Protein AF-A0A0G0M9I0-F1 (afdb_monomer_lite)

Structure (mmCIF, N/CA/C/O backbone):
data_AF-A0A0G0M9I0-F1
#
_entry.id   AF-A0A0G0M9I0-F1
#
loop_
_atom_site.group_PDB
_atom_site.id
_atom_site.type_symbol
_atom_site.label_atom_id
_atom_site.label_alt_id
_atom_site.label_comp_id
_atom_site.label_asym_id
_atom_site.label_entity_id
_atom_site.label_seq_id
_atom_site.pdbx_PDB_ins_code
_atom_site.Cartn_x
_atom_site.Cartn_y
_atom_site.Cartn_z
_atom_site.occupancy
_atom_site.B_iso_or_equiv
_atom_site.auth_seq_id
_atom_site.auth_comp_id
_atom_site.auth_asym_id
_atom_site.auth_atom_id
_atom_site.pdbx_PDB_model_num
ATOM 1 N N . MET A 1 1 ? 7.844 -4.845 26.913 1.00 67.44 1 MET A N 1
ATOM 2 C CA . MET A 1 1 ? 6.882 -3.838 27.424 1.00 67.44 1 MET A CA 1
ATOM 3 C C . MET A 1 1 ? 5.931 -3.453 26.304 1.00 67.44 1 MET A C 1
ATOM 5 O O . MET A 1 1 ? 6.398 -3.249 25.193 1.00 67.44 1 MET A O 1
ATOM 9 N N . ARG A 1 2 ? 4.620 -3.390 26.562 1.00 82.06 2 ARG A N 1
ATOM 10 C CA . ARG A 1 2 ? 3.637 -2.921 25.573 1.00 82.06 2 ARG A CA 1
ATOM 11 C C . ARG A 1 2 ? 3.590 -1.393 25.613 1.00 82.06 2 ARG A C 1
ATOM 13 O O . ARG A 1 2 ? 3.433 -0.836 26.692 1.00 82.06 2 ARG A O 1
ATOM 20 N N . GLN A 1 3 ? 3.716 -0.741 24.461 1.00 88.56 3 GLN A N 1
ATOM 21 C CA . GLN A 1 3 ? 3.516 0.703 24.328 1.00 88.56 3 GLN A CA 1
ATOM 22 C C . GLN A 1 3 ? 2.124 0.976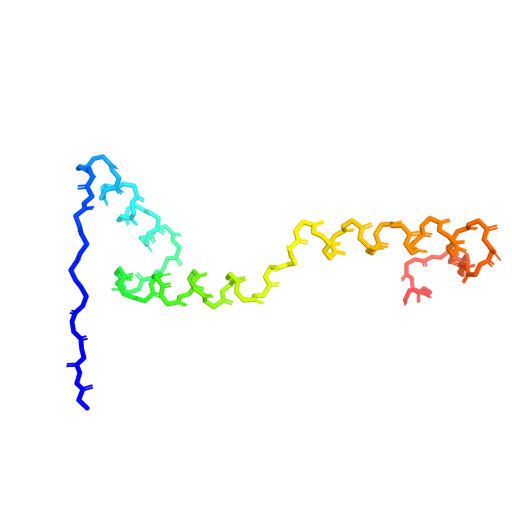 23.750 1.00 88.56 3 GLN A C 1
ATOM 24 O O . GLN A 1 3 ? 1.614 0.189 22.948 1.00 88.56 3 GLN A O 1
ATOM 29 N N . VAL A 1 4 ? 1.491 2.057 24.200 1.00 90.44 4 VAL A N 1
ATOM 30 C CA . VAL A 1 4 ? 0.167 2.485 23.736 1.00 90.44 4 VAL A CA 1
ATOM 31 C C . VAL A 1 4 ? 0.333 3.802 22.993 1.00 90.44 4 VAL A C 1
ATOM 33 O O . VAL A 1 4 ? 0.858 4.760 23.552 1.00 90.44 4 VAL A O 1
ATOM 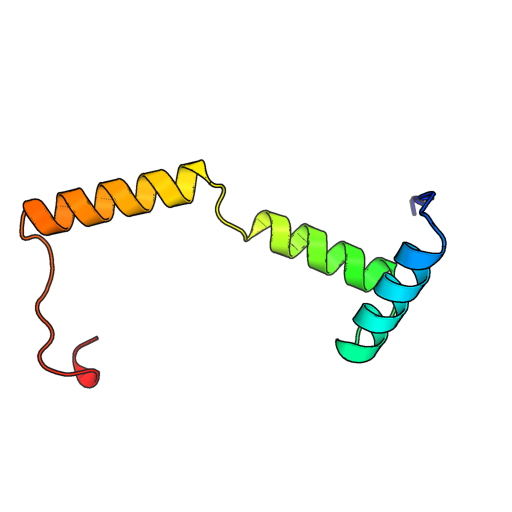36 N N . LEU A 1 5 ? -0.123 3.835 21.742 1.00 89.25 5 LEU A N 1
ATOM 37 C CA . LEU A 1 5 ? -0.162 5.035 20.914 1.00 89.25 5 LEU A CA 1
ATOM 38 C C . LEU A 1 5 ? -1.595 5.577 20.903 1.00 89.25 5 LEU A C 1
ATOM 40 O O . LEU A 1 5 ? -2.529 4.837 20.594 1.00 89.25 5 LEU A O 1
ATOM 44 N N . SER A 1 6 ? -1.762 6.855 21.239 1.00 92.56 6 SER A N 1
ATOM 45 C CA . SER A 1 6 ? -3.041 7.565 21.155 1.00 92.56 6 SER A CA 1
ATOM 46 C C . SER A 1 6 ? -2.961 8.608 20.046 1.00 92.56 6 SER A C 1
ATOM 48 O O . SER A 1 6 ? -1.997 9.370 19.996 1.00 92.56 6 SER A O 1
ATOM 50 N N . ILE A 1 7 ? -3.948 8.628 19.149 1.00 89.31 7 ILE A N 1
ATOM 51 C CA . ILE A 1 7 ? -3.972 9.509 17.976 1.00 89.31 7 ILE A CA 1
ATOM 52 C C . ILE A 1 7 ? -5.303 10.259 17.956 1.00 89.31 7 ILE A C 1
ATOM 54 O O . ILE A 1 7 ? -6.371 9.644 17.950 1.00 89.31 7 ILE A O 1
ATOM 58 N N . SER A 1 8 ? -5.234 11.587 17.904 1.00 94.06 8 SER A N 1
ATOM 59 C CA . SER A 1 8 ? -6.401 12.450 17.720 1.00 94.06 8 SER A CA 1
ATOM 60 C C . SER A 1 8 ? -6.728 12.582 16.236 1.00 94.06 8 SER A C 1
ATOM 62 O O . SER A 1 8 ? -5.860 12.927 15.438 1.00 94.06 8 SER A O 1
ATOM 64 N N . MET A 1 9 ? -7.984 12.334 15.860 1.00 92.75 9 MET A N 1
ATOM 65 C CA . MET A 1 9 ? -8.448 12.423 14.472 1.00 92.75 9 MET A CA 1
ATOM 66 C C . MET A 1 9 ? -9.839 13.063 14.391 1.00 92.75 9 MET A C 1
ATOM 68 O O . MET A 1 9 ? -10.644 12.881 15.309 1.00 92.75 9 MET A O 1
ATOM 72 N N . PRO A 1 10 ? -10.171 13.761 13.287 1.00 96.81 10 PRO A N 1
ATOM 73 C CA . PRO A 1 10 ? -11.530 14.233 13.039 1.00 96.81 10 PRO A CA 1
ATOM 74 C C . PRO A 1 10 ? -12.536 13.075 13.035 1.00 96.81 10 PRO A C 1
ATOM 76 O O . PRO A 1 10 ? -12.255 12.005 12.493 1.00 96.81 10 PRO A O 1
ATOM 79 N N . GLY A 1 11 ? -13.745 13.300 13.559 1.00 95.75 11 GLY A N 1
ATOM 80 C CA . GLY A 1 11 ? -14.776 12.256 13.656 1.00 95.75 11 GLY A CA 1
ATOM 81 C C . GLY A 1 11 ? -15.112 11.589 12.315 1.00 95.75 11 GLY A C 1
ATOM 82 O O . GLY A 1 11 ? -15.251 10.372 12.245 1.00 95.75 11 GLY A O 1
ATOM 83 N N . GLN A 1 12 ? -15.140 12.362 11.225 1.00 96.31 12 GLN A N 1
ATOM 84 C CA . GLN A 1 12 ? -15.365 11.832 9.874 1.00 96.31 12 GLN A CA 1
ATOM 85 C C . GLN A 1 12 ? -14.267 10.856 9.428 1.00 96.31 12 GLN A C 1
ATOM 87 O O . GLN A 1 12 ? -14.551 9.866 8.754 1.00 96.31 12 GLN A O 1
ATOM 92 N N . LEU A 1 13 ? -13.013 11.117 9.809 1.00 94.38 13 LEU A N 1
ATOM 93 C CA . LEU A 1 13 ? -11.893 10.241 9.485 1.00 94.38 13 LEU A CA 1
ATOM 94 C C . LEU A 1 13 ? -11.979 8.934 10.278 1.00 94.38 13 LEU A C 1
ATOM 96 O O . LEU A 1 13 ? -11.748 7.870 9.713 1.00 94.38 13 LEU A O 1
ATOM 100 N N . ILE A 1 14 ? -12.396 8.996 11.547 1.00 94.19 14 ILE A N 1
ATOM 101 C CA . ILE A 1 14 ? -12.628 7.803 12.376 1.00 94.19 14 ILE A CA 1
ATOM 102 C C . ILE A 1 14 ? -13.675 6.892 11.725 1.00 94.19 14 ILE A C 1
ATOM 104 O O . ILE A 1 14 ? -13.454 5.684 11.633 1.00 94.19 14 ILE A O 1
ATOM 108 N N . SER A 1 15 ? -14.782 7.457 11.235 1.00 94.81 15 SER A N 1
ATOM 109 C CA . SER A 1 15 ? -15.817 6.683 10.540 1.00 94.81 15 SER A CA 1
ATOM 110 C C . SER A 1 15 ? -15.277 6.007 9.278 1.00 94.81 15 SER A C 1
ATOM 112 O O . SER A 1 15 ? -15.462 4.806 9.109 1.00 94.81 15 SER A O 1
ATOM 114 N N . LYS A 1 16 ? -14.524 6.739 8.445 1.00 94.50 16 LYS A N 1
ATOM 115 C CA . LYS A 1 16 ? -13.892 6.180 7.237 1.00 94.50 16 LYS A CA 1
ATOM 116 C C . LYS A 1 16 ? -12.898 5.062 7.550 1.00 94.50 16 LYS A C 1
ATOM 118 O O . LYS A 1 16 ? -12.822 4.080 6.817 1.00 94.50 16 LYS A O 1
ATOM 123 N N . VAL A 1 17 ? -12.116 5.206 8.621 1.00 93.56 17 VAL A N 1
ATOM 124 C CA . VAL A 1 17 ? -11.162 4.174 9.049 1.00 93.56 17 VAL A CA 1
ATOM 125 C C . VAL A 1 17 ? -11.903 2.903 9.461 1.00 93.56 17 VAL A C 1
ATOM 127 O O . VAL A 1 17 ? -11.523 1.824 9.018 1.00 93.56 17 VAL A O 1
ATOM 130 N N . LYS A 1 18 ? -12.981 3.019 10.246 1.00 92.00 18 LYS A N 1
ATOM 131 C CA . LYS A 1 18 ? -13.800 1.865 10.653 1.00 92.00 18 LYS A CA 1
ATOM 132 C C . LYS A 1 18 ? -14.421 1.144 9.458 1.00 92.00 18 LYS A C 1
ATOM 134 O O . LYS A 1 18 ? -14.272 -0.066 9.351 1.00 92.00 18 LYS A O 1
ATOM 139 N N . GLU A 1 19 ? -15.011 1.890 8.528 1.00 94.75 19 GLU A N 1
ATOM 140 C CA . GLU A 1 19 ? -15.589 1.328 7.303 1.00 94.75 19 GLU A CA 1
ATOM 141 C C . GLU A 1 19 ? -14.540 0.563 6.477 1.00 94.75 19 GLU A C 1
ATOM 143 O O . GLU A 1 19 ? -14.775 -0.558 6.030 1.00 94.75 19 GLU A O 1
ATOM 148 N N . ARG A 1 20 ? -13.335 1.127 6.311 1.00 93.44 20 ARG A N 1
ATOM 149 C CA . ARG A 1 20 ? -12.246 0.444 5.594 1.00 93.44 20 ARG A CA 1
ATOM 150 C C . ARG A 1 20 ? -11.774 -0.828 6.292 1.00 93.44 20 ARG A C 1
ATOM 152 O O . ARG A 1 20 ? -11.432 -1.783 5.602 1.00 93.44 20 ARG A O 1
ATOM 159 N N . ILE A 1 21 ? -11.732 -0.832 7.623 1.00 95.00 21 ILE A N 1
ATOM 160 C CA . ILE A 1 21 ? -11.357 -2.006 8.423 1.00 95.00 21 ILE A CA 1
ATOM 161 C C . ILE A 1 21 ? -12.357 -3.138 8.191 1.00 95.00 21 ILE A C 1
ATOM 163 O O . ILE A 1 21 ? -11.936 -4.252 7.886 1.00 95.00 21 ILE A O 1
ATOM 167 N N . GLU A 1 22 ? -13.656 -2.839 8.266 1.00 91.88 22 GLU A N 1
ATOM 168 C CA . GLU A 1 22 ? -14.734 -3.808 8.037 1.00 91.88 22 GLU A CA 1
ATOM 169 C C 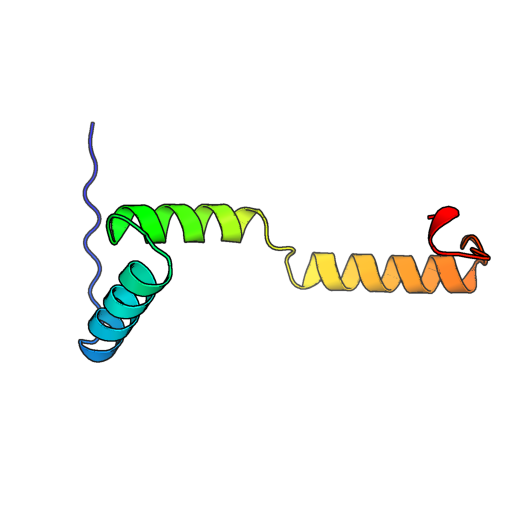. GLU A 1 22 ? -14.699 -4.356 6.604 1.00 91.88 22 GLU A C 1
ATOM 171 O O . GLU A 1 22 ? -14.632 -5.569 6.407 1.00 91.88 22 GLU A O 1
ATOM 176 N N . ASN A 1 23 ? -14.629 -3.472 5.604 1.00 92.94 23 ASN A N 1
ATOM 177 C CA . ASN A 1 23 ? -14.649 -3.856 4.189 1.00 92.94 23 ASN A CA 1
ATOM 178 C C . ASN A 1 23 ? -13.423 -4.667 3.749 1.00 92.94 23 ASN A C 1
ATOM 180 O O . ASN A 1 23 ? -13.495 -5.417 2.778 1.00 92.94 23 ASN A O 1
ATOM 184 N N . ARG A 1 24 ? -12.285 -4.505 4.429 1.00 92.88 24 ARG A N 1
ATOM 185 C CA . ARG A 1 24 ? -11.038 -5.219 4.113 1.00 92.88 24 ARG A CA 1
ATOM 186 C C . ARG A 1 24 ? -10.757 -6.395 5.056 1.00 92.88 24 ARG A C 1
ATOM 188 O O . ARG A 1 24 ? -9.716 -7.028 4.925 1.00 92.88 24 ARG A O 1
ATOM 195 N N . GLY A 1 25 ? -11.667 -6.700 5.986 1.00 92.69 25 GLY A N 1
ATOM 196 C CA . GLY A 1 25 ? -11.569 -7.866 6.869 1.00 92.69 25 GLY A CA 1
ATOM 197 C C . GLY A 1 25 ? -10.526 -7.753 7.988 1.00 92.69 25 GLY A C 1
ATOM 198 O O . GLY A 1 25 ? -10.075 -8.774 8.510 1.00 92.69 25 GLY A O 1
ATOM 199 N N . PHE A 1 26 ? -10.131 -6.537 8.377 1.00 94.69 26 PHE A N 1
ATOM 200 C CA . PHE A 1 26 ? -9.181 -6.337 9.473 1.00 94.69 26 PHE A CA 1
ATOM 201 C C . PHE A 1 26 ? -9.861 -6.486 10.836 1.00 94.69 26 PHE A C 1
ATOM 203 O O . PHE A 1 26 ? -10.987 -6.042 11.051 1.00 94.69 26 PHE A O 1
ATOM 210 N N . LYS A 1 27 ? -9.146 -7.066 11.805 1.00 91.06 27 LYS A N 1
ATOM 211 C CA . LYS A 1 27 ? -9.709 -7.362 13.137 1.00 91.06 27 LYS A CA 1
ATOM 212 C C . LYS A 1 27 ? -9.746 -6.149 14.064 1.00 91.06 27 LYS A C 1
ATOM 214 O O . LYS A 1 27 ? -10.464 -6.151 15.061 1.00 91.06 27 LYS A O 1
ATOM 219 N N . SER A 1 28 ? -8.914 -5.141 13.803 1.00 92.25 28 SER A N 1
ATOM 220 C CA . SER A 1 28 ? -8.835 -3.930 14.620 1.00 92.25 28 SER A CA 1
ATOM 221 C C . SER A 1 28 ? -8.141 -2.784 13.885 1.00 92.25 28 SER A C 1
ATOM 223 O O . SER A 1 28 ? -7.430 -2.995 12.904 1.00 92.25 28 SER A O 1
ATOM 225 N N . VAL A 1 29 ? -8.268 -1.570 14.431 1.00 92.00 29 VAL A N 1
ATOM 226 C CA . VAL A 1 29 ? -7.529 -0.386 13.959 1.00 92.00 29 VAL A CA 1
ATOM 227 C C . VAL A 1 29 ? -6.019 -0.605 14.034 1.00 92.00 29 VAL A C 1
ATOM 229 O O . VAL A 1 29 ? -5.302 -0.254 13.105 1.00 92.00 29 VAL A O 1
ATOM 232 N N . SER A 1 30 ? -5.523 -1.216 15.113 1.00 91.94 30 SER A N 1
ATOM 233 C CA . SER A 1 30 ? -4.091 -1.484 15.266 1.00 91.94 30 SER A CA 1
ATOM 234 C C . SER A 1 30 ? -3.566 -2.474 14.229 1.00 91.94 30 SER A C 1
ATOM 236 O O . SER A 1 30 ? -2.425 -2.345 13.804 1.00 91.94 30 SER A O 1
ATOM 238 N N . ASP A 1 31 ? -4.379 -3.456 13.841 1.00 92.69 31 ASP A N 1
ATOM 239 C CA . ASP A 1 31 ? -4.038 -4.433 12.802 1.00 92.69 31 ASP A CA 1
ATOM 240 C C . ASP A 1 31 ? -3.933 -3.750 11.432 1.00 92.69 31 ASP A C 1
ATOM 242 O O . ASP A 1 31 ? -2.928 -3.874 10.737 1.00 92.69 31 ASP A O 1
ATOM 246 N N . TYR A 1 32 ? -4.917 -2.906 11.115 1.00 93.25 32 TYR A N 1
ATOM 247 C CA . TYR A 1 32 ? -4.924 -2.114 9.890 1.00 93.25 32 TYR A CA 1
ATOM 248 C C . TYR A 1 32 ? -3.755 -1.123 9.807 1.00 93.25 32 TYR A C 1
ATOM 250 O O . TYR A 1 32 ? -3.114 -1.023 8.769 1.00 93.25 32 TYR A O 1
ATOM 258 N N . ILE A 1 33 ? -3.421 -0.425 10.898 1.00 91.94 33 ILE A N 1
ATOM 259 C CA . ILE A 1 33 ? -2.275 0.501 10.917 1.00 91.94 33 ILE A CA 1
ATOM 260 C C . ILE A 1 33 ? -0.954 -0.250 10.713 1.00 91.94 33 ILE A C 1
ATOM 262 O O . ILE A 1 33 ? -0.110 0.217 9.958 1.00 91.94 33 ILE A O 1
ATOM 266 N N . LYS A 1 34 ? -0.768 -1.417 11.345 1.00 91.19 34 LYS A N 1
ATOM 267 C CA . LYS A 1 34 ? 0.438 -2.237 11.134 1.00 91.19 34 LYS A CA 1
ATOM 268 C C . LYS A 1 34 ? 0.575 -2.688 9.686 1.00 91.19 34 LYS A C 1
ATOM 270 O O . LYS A 1 34 ? 1.681 -2.673 9.163 1.00 91.19 34 LYS A O 1
ATOM 275 N N . PHE A 1 35 ? -0.536 -3.082 9.066 1.00 92.56 35 PHE A N 1
ATOM 276 C CA . PHE A 1 35 ? -0.567 -3.407 7.646 1.00 92.56 35 PHE A CA 1
ATOM 277 C C . PHE A 1 35 ? -0.137 -2.205 6.800 1.00 92.56 35 PHE A C 1
ATOM 279 O O . PHE A 1 35 ? 0.768 -2.347 5.994 1.00 92.56 35 PHE A O 1
ATOM 286 N N . LEU A 1 36 ? -0.716 -1.023 7.034 1.00 90.38 36 LEU A N 1
ATOM 287 C CA . LEU A 1 36 ? -0.362 0.178 6.273 1.00 90.38 36 LEU A CA 1
ATOM 288 C C . LEU A 1 36 ? 1.113 0.553 6.407 1.00 90.38 36 LEU A C 1
ATOM 290 O O . LEU A 1 36 ? 1.715 0.893 5.406 1.0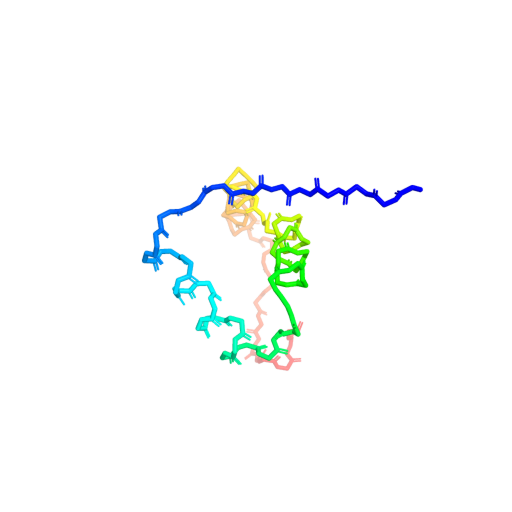0 90.38 36 LEU A O 1
ATOM 294 N N . ILE A 1 37 ? 1.687 0.476 7.612 1.00 89.62 37 ILE A N 1
ATOM 295 C CA . ILE A 1 37 ? 3.115 0.766 7.821 1.00 89.62 37 ILE A CA 1
ATOM 296 C C . ILE A 1 37 ? 3.983 -0.230 7.050 1.00 89.62 37 ILE A C 1
ATOM 298 O O . ILE A 1 37 ? 4.953 0.169 6.427 1.00 89.62 37 ILE A O 1
ATOM 302 N N . LYS A 1 38 ? 3.621 -1.517 7.069 1.00 88.81 38 LYS A N 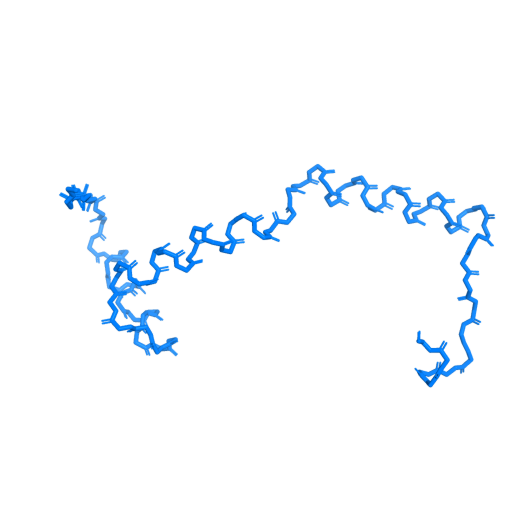1
ATOM 303 C CA . LYS A 1 38 ? 4.358 -2.531 6.315 1.00 88.81 38 LYS A CA 1
ATOM 304 C C . LYS A 1 38 ? 4.286 -2.281 4.805 1.00 88.81 38 LYS A C 1
ATOM 306 O O . LYS A 1 38 ? 5.290 -2.411 4.130 1.00 88.81 38 LYS A O 1
ATOM 311 N N . GLU A 1 39 ? 3.109 -1.939 4.288 1.00 86.69 39 GLU A N 1
ATOM 312 C CA . GLU A 1 39 ? 2.957 -1.620 2.865 1.00 86.69 39 GLU A CA 1
ATOM 313 C C . GLU A 1 39 ? 3.714 -0.341 2.490 1.00 86.69 39 GLU A C 1
ATOM 315 O O . GLU A 1 39 ? 4.234 -0.261 1.389 1.00 86.69 39 GLU A O 1
ATOM 320 N N . ASP A 1 40 ? 3.807 0.635 3.400 1.00 84.12 40 ASP A N 1
ATOM 321 C CA . ASP A 1 40 ? 4.601 1.859 3.209 1.00 84.12 40 ASP A CA 1
ATOM 322 C C . ASP A 1 40 ? 6.084 1.545 2.975 1.00 84.12 40 ASP A C 1
ATOM 324 O O . ASP A 1 40 ? 6.703 2.167 2.119 1.00 84.12 40 ASP A O 1
ATOM 328 N N . ASP A 1 41 ? 6.624 0.526 3.655 1.00 79.50 41 ASP A N 1
ATOM 329 C CA . ASP A 1 41 ? 7.989 0.038 3.411 1.00 79.50 41 ASP A CA 1
ATOM 330 C C . ASP A 1 41 ? 8.135 -0.667 2.042 1.00 79.50 41 ASP A C 1
ATOM 332 O O . ASP A 1 41 ? 9.236 -0.725 1.494 1.00 79.50 41 ASP A O 1
ATOM 336 N N . ASP A 1 42 ? 7.045 -1.217 1.496 1.00 78.50 42 ASP A N 1
ATOM 337 C CA . ASP A 1 42 ? 7.025 -1.958 0.226 1.00 78.50 42 ASP A CA 1
ATOM 338 C C . ASP A 1 42 ? 6.720 -1.051 -0.992 1.00 78.50 42 ASP A C 1
ATOM 340 O O . ASP A 1 42 ? 6.895 -1.472 -2.143 1.00 78.50 42 ASP A O 1
ATOM 344 N N . PHE A 1 43 ? 6.273 0.194 -0.781 1.00 81.88 43 PHE A N 1
ATOM 345 C CA . PHE A 1 43 ? 6.044 1.150 -1.865 1.00 81.88 43 PHE A CA 1
ATOM 346 C C . PHE A 1 43 ? 7.349 1.818 -2.304 1.00 81.88 43 PHE A C 1
ATOM 348 O O . PHE A 1 43 ? 8.086 2.389 -1.505 1.00 81.88 43 PHE A O 1
ATOM 355 N N . LEU A 1 44 ? 7.593 1.808 -3.617 1.00 79.50 44 LEU A N 1
ATOM 356 C CA . LEU A 1 44 ? 8.675 2.588 -4.211 1.00 79.50 44 LEU A CA 1
ATOM 357 C C . LEU A 1 44 ? 8.431 4.075 -3.960 1.00 79.50 44 LEU A C 1
ATOM 359 O O . LEU A 1 44 ? 7.343 4.596 -4.221 1.00 79.50 44 LEU A O 1
ATOM 363 N N . THR A 1 45 ? 9.474 4.762 -3.522 1.00 84.69 45 THR A N 1
ATOM 364 C CA . THR A 1 45 ? 9.485 6.219 -3.451 1.00 84.69 45 THR A CA 1
ATOM 365 C C . THR A 1 45 ? 9.398 6.831 -4.852 1.00 84.69 45 THR A C 1
ATOM 367 O O . THR A 1 45 ? 9.783 6.216 -5.852 1.00 84.69 45 THR A O 1
ATOM 370 N N . ASP A 1 46 ? 8.938 8.082 -4.943 1.00 86.12 46 ASP A N 1
ATOM 371 C CA . ASP A 1 46 ? 8.855 8.810 -6.218 1.00 86.12 46 ASP A CA 1
ATOM 372 C C . ASP A 1 46 ? 10.207 8.842 -6.963 1.00 86.12 46 ASP A C 1
ATOM 374 O O . ASP A 1 46 ? 10.253 8.735 -8.192 1.00 86.12 46 ASP A O 1
ATOM 378 N N . ASP A 1 47 ? 11.316 8.932 -6.223 1.00 88.81 47 ASP A N 1
ATOM 379 C CA . ASP A 1 47 ? 12.674 8.938 -6.775 1.00 88.81 47 ASP A CA 1
ATOM 380 C C . ASP A 1 47 ? 13.085 7.572 -7.344 1.00 88.81 47 ASP A C 1
ATOM 382 O O . ASP A 1 47 ? 13.729 7.503 -8.400 1.00 88.81 47 ASP A O 1
ATOM 386 N N . GLU A 1 48 ? 12.695 6.477 -6.689 1.00 88.94 48 GLU A N 1
ATOM 387 C CA . GLU A 1 48 ? 12.932 5.116 -7.182 1.00 88.94 48 GLU A CA 1
ATOM 388 C C . GLU A 1 48 ? 12.118 4.841 -8.444 1.00 88.94 48 GLU A C 1
ATOM 390 O O . GLU A 1 48 ? 12.658 4.323 -9.424 1.00 88.94 48 GLU A O 1
ATOM 395 N N . ILE A 1 49 ? 10.853 5.273 -8.472 1.00 91.06 49 ILE A N 1
ATOM 396 C CA . ILE A 1 49 ? 10.006 5.199 -9.668 1.00 91.06 49 ILE A CA 1
ATOM 397 C C . ILE A 1 49 ? 10.655 5.982 -10.813 1.00 91.06 49 ILE A C 1
ATOM 399 O O . ILE A 1 49 ? 10.802 5.467 -11.925 1.00 91.06 49 ILE A O 1
ATOM 403 N N . LEU A 1 50 ? 11.087 7.220 -10.556 1.00 93.94 50 LEU A N 1
ATOM 404 C CA . LEU A 1 50 ? 11.707 8.064 -11.574 1.00 93.94 50 LEU A CA 1
ATOM 405 C C . LEU A 1 50 ? 13.020 7.467 -12.098 1.00 93.94 50 LEU A C 1
ATOM 407 O O . LEU A 1 50 ? 13.320 7.577 -13.291 1.00 93.94 50 LEU A O 1
ATOM 411 N N . THR A 1 51 ? 13.804 6.842 -11.221 1.00 94.69 51 THR A N 1
ATOM 412 C CA . THR A 1 51 ? 15.051 6.165 -11.591 1.00 94.69 51 THR A CA 1
ATOM 413 C C . THR A 1 51 ? 14.766 4.952 -12.469 1.00 94.69 51 THR A C 1
ATOM 415 O O . THR A 1 51 ? 15.320 4.869 -13.566 1.00 94.69 51 THR A O 1
ATOM 418 N N . ALA A 1 52 ? 13.829 4.091 -12.067 1.00 92.69 52 ALA A N 1
ATOM 419 C CA . ALA A 1 52 ? 13.429 2.919 -12.841 1.00 92.69 52 ALA A CA 1
ATOM 420 C C . ALA A 1 52 ? 12.919 3.296 -14.244 1.00 92.69 52 ALA A C 1
ATOM 422 O O . ALA A 1 52 ? 13.293 2.673 -15.237 1.00 92.69 52 ALA A O 1
ATOM 423 N N . VAL A 1 53 ? 12.125 4.369 -14.360 1.00 93.88 53 VAL A N 1
ATOM 424 C CA . VAL A 1 53 ? 11.639 4.871 -15.658 1.00 93.88 53 VAL A CA 1
ATOM 425 C C . VAL A 1 53 ? 12.789 5.353 -16.548 1.00 93.88 53 VAL A C 1
ATOM 427 O O . VAL A 1 53 ? 12.820 5.043 -17.740 1.00 93.88 53 VAL A O 1
ATOM 430 N N . LYS A 1 54 ? 13.755 6.096 -15.993 1.00 95.44 54 LYS A N 1
ATOM 431 C CA . LYS A 1 54 ? 14.926 6.571 -16.752 1.00 95.44 54 LYS A CA 1
ATOM 432 C C . LYS A 1 54 ? 15.816 5.421 -17.214 1.00 95.44 54 LYS A C 1
ATOM 434 O O . LYS A 1 54 ? 16.356 5.477 -18.319 1.00 95.44 54 LYS A O 1
ATOM 439 N N . GLU A 1 55 ? 15.987 4.401 -16.380 1.00 94.62 55 GLU A N 1
ATOM 440 C CA . GLU A 1 55 ? 16.740 3.199 -16.734 1.00 94.62 55 GLU A CA 1
ATOM 441 C C . GLU A 1 55 ? 16.042 2.414 -17.844 1.00 94.62 55 GLU A C 1
ATOM 443 O O . GLU A 1 55 ? 16.684 2.092 -18.843 1.00 94.62 55 GLU A O 1
ATOM 448 N N . ALA A 1 56 ? 14.726 2.218 -17.743 1.00 92.75 56 ALA A N 1
ATOM 449 C CA . ALA A 1 56 ? 13.936 1.565 -18.782 1.00 92.75 56 ALA A CA 1
ATOM 450 C C . ALA A 1 56 ? 14.010 2.307 -20.131 1.00 92.75 56 ALA A C 1
ATOM 452 O O . ALA A 1 56 ? 14.222 1.680 -21.169 1.00 92.75 56 ALA A O 1
ATOM 453 N N . ASP A 1 57 ? 13.900 3.642 -20.135 1.00 95.19 57 ASP A N 1
ATOM 454 C CA . ASP A 1 57 ? 14.046 4.459 -21.351 1.00 95.19 57 ASP A CA 1
ATOM 455 C C . ASP A 1 57 ? 15.461 4.360 -21.945 1.00 95.19 57 ASP A C 1
ATOM 457 O O . ASP A 1 57 ? 15.637 4.241 -23.162 1.00 95.19 57 ASP A O 1
ATOM 461 N N . ARG A 1 58 ? 16.493 4.351 -21.092 1.00 94.94 58 ARG A N 1
ATOM 462 C CA . ARG A 1 58 ? 17.876 4.144 -21.531 1.00 94.94 58 ARG A CA 1
ATOM 463 C C . ARG A 1 58 ? 18.052 2.764 -22.161 1.00 94.94 58 ARG A C 1
ATOM 465 O O . ARG A 1 58 ? 18.638 2.673 -23.236 1.00 94.94 58 ARG A O 1
ATOM 472 N N . ASP A 1 59 ? 17.566 1.707 -21.526 1.00 93.88 59 ASP A N 1
ATOM 473 C CA . ASP A 1 59 ? 17.717 0.342 -22.027 1.00 93.88 59 ASP A CA 1
ATOM 474 C C . ASP A 1 59 ? 16.910 0.099 -23.309 1.00 93.88 59 ASP A C 1
ATOM 476 O O . ASP A 1 59 ? 17.406 -0.577 -24.216 1.00 93.88 59 ASP A O 1
ATOM 480 N N . TYR A 1 60 ? 15.740 0.736 -23.444 1.00 91.69 60 TYR A N 1
ATOM 481 C CA . TYR A 1 60 ? 14.995 0.812 -24.702 1.00 91.69 60 TYR A CA 1
ATOM 482 C C . TYR A 1 60 ? 15.843 1.450 -25.809 1.00 91.69 60 TYR A C 1
ATOM 484 O O . TYR A 1 60 ? 16.043 0.850 -26.866 1.00 91.69 60 TYR A O 1
ATOM 492 N N . LYS A 1 61 ? 16.407 2.639 -25.558 1.00 92.25 61 LYS A N 1
ATOM 493 C CA . LYS A 1 61 ? 17.245 3.368 -26.529 1.00 92.25 61 LYS A CA 1
ATOM 494 C C . LYS A 1 61 ? 18.526 2.624 -26.897 1.00 92.25 61 LYS A C 1
ATOM 496 O O . LYS A 1 61 ? 18.994 2.738 -28.025 1.00 92.25 61 LYS A O 1
ATOM 501 N N . LEU A 1 62 ? 19.090 1.867 -25.958 1.00 93.62 62 LEU A N 1
ATOM 502 C CA . LEU A 1 62 ? 20.271 1.032 -26.177 1.00 93.62 62 LEU A CA 1
ATOM 503 C C . LEU A 1 62 ? 19.940 -0.323 -26.824 1.00 93.62 62 LEU A C 1
ATOM 505 O O . LEU A 1 62 ? 20.856 -1.104 -27.071 1.00 93.62 62 LEU A O 1
ATOM 509 N N . GLY A 1 63 ? 18.663 -0.616 -27.095 1.00 90.25 63 GLY A N 1
ATOM 510 C CA . GLY A 1 63 ? 18.238 -1.854 -27.746 1.00 90.25 63 GLY A CA 1
ATOM 511 C C . GLY A 1 63 ? 18.448 -3.107 -26.893 1.00 90.25 63 GLY A C 1
ATOM 512 O O . GLY A 1 63 ? 18.553 -4.202 -27.436 1.00 90.25 63 GLY A O 1
ATOM 513 N N . LYS A 1 64 ? 18.517 -2.971 -25.563 1.00 89.75 64 LYS A N 1
ATOM 514 C CA . LYS A 1 64 ? 18.729 -4.098 -24.637 1.00 89.75 64 LYS A CA 1
AT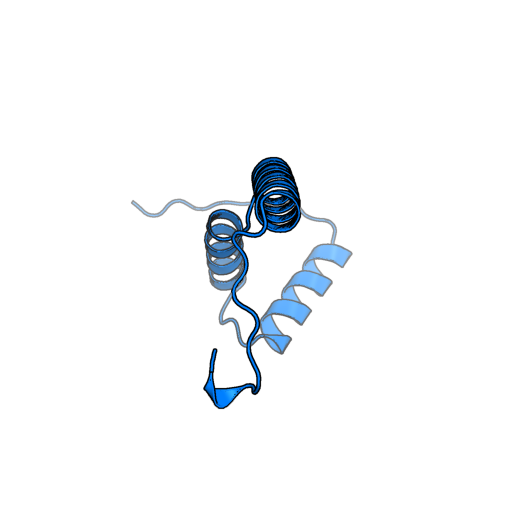OM 515 C C . LYS A 1 64 ? 17.457 -4.898 -24.338 1.00 89.75 64 LYS A C 1
ATOM 517 O O . LYS A 1 64 ? 17.486 -5.822 -23.529 1.00 89.75 64 LYS A O 1
ATOM 522 N N . LEU A 1 65 ? 16.335 -4.536 -24.952 1.00 87.81 65 LEU A N 1
ATOM 523 C CA . LEU A 1 65 ? 15.057 -5.194 -24.722 1.00 87.81 65 LEU A CA 1
ATOM 524 C C . LEU A 1 65 ? 14.917 -6.451 -25.579 1.00 87.81 65 LEU A C 1
ATOM 526 O O . LEU A 1 65 ? 15.304 -6.483 -26.747 1.00 87.81 65 LEU A O 1
ATOM 530 N N . LYS A 1 66 ? 14.305 -7.483 -25.000 1.00 87.00 66 LYS A N 1
ATOM 531 C CA . LYS A 1 66 ? 13.945 -8.708 -25.711 1.00 87.00 66 LYS A CA 1
ATOM 532 C C . LYS A 1 66 ? 12.563 -8.531 -26.337 1.00 87.00 66 LYS A C 1
ATOM 534 O O . LYS A 1 66 ? 11.600 -8.222 -25.640 1.00 87.00 66 LYS A O 1
ATOM 539 N N . VAL A 1 67 ? 12.454 -8.758 -27.644 1.00 85.31 67 VAL A N 1
ATOM 540 C CA . VAL A 1 67 ? 11.149 -8.856 -28.309 1.00 85.31 67 VAL A CA 1
ATOM 541 C C . VAL A 1 67 ? 10.572 -10.235 -28.019 1.00 85.31 67 VAL A C 1
ATOM 543 O O . VAL A 1 67 ? 11.177 -11.252 -28.362 1.00 85.31 67 VAL A O 1
ATOM 546 N N . LEU A 1 68 ? 9.408 -10.260 -27.383 1.00 89.88 68 LEU A N 1
ATOM 547 C CA . LEU A 1 68 ? 8.652 -11.478 -27.116 1.00 89.88 68 LEU A CA 1
ATOM 548 C C . LEU A 1 68 ? 7.610 -11.672 -28.219 1.00 89.88 68 LEU A C 1
ATOM 550 O O . LEU A 1 68 ? 7.015 -10.699 -28.683 1.00 89.88 68 LEU A O 1
ATOM 554 N N . LYS A 1 69 ? 7.420 -12.912 -28.680 1.00 87.38 69 LYS A N 1
ATOM 555 C CA . LYS A 1 69 ? 6.462 -13.225 -29.755 1.00 87.38 69 LYS A CA 1
ATOM 556 C C . LYS A 1 69 ? 5.085 -13.569 -29.197 1.00 87.38 69 LYS A C 1
ATOM 558 O O . LYS A 1 69 ? 4.087 -13.417 -29.896 1.00 87.38 69 LYS A O 1
ATOM 563 N N . SER A 1 70 ? 5.041 -14.021 -27.950 1.00 91.88 70 SER A N 1
ATOM 564 C CA . SER A 1 70 ? 3.836 -14.406 -27.232 1.00 91.88 70 SER A CA 1
ATOM 565 C C . SER A 1 70 ? 4.009 -14.204 -25.725 1.00 91.88 70 SER A C 1
ATOM 567 O O . SER A 1 70 ? 5.119 -13.992 -25.239 1.00 91.88 70 SER A O 1
ATOM 569 N N . LEU A 1 71 ? 2.900 -14.280 -24.988 1.00 83.88 71 LEU A N 1
ATOM 570 C CA . LEU A 1 71 ? 2.904 -14.282 -23.521 1.00 83.88 71 LEU A CA 1
ATOM 571 C C . LEU A 1 71 ? 3.629 -15.503 -22.934 1.00 83.88 71 LEU A C 1
ATOM 573 O O . LEU A 1 71 ? 4.157 -15.396 -21.836 1.00 83.88 71 LEU A O 1
ATOM 577 N N . ASP A 1 72 ? 3.702 -16.615 -23.671 1.00 88.12 72 ASP A N 1
ATOM 578 C CA . ASP A 1 72 ? 4.428 -17.821 -23.249 1.00 88.12 72 ASP A CA 1
ATOM 579 C C . ASP A 1 72 ? 5.959 -17.625 -23.266 1.00 88.12 72 ASP A C 1
ATOM 581 O O . ASP A 1 72 ? 6.690 -18.425 -22.687 1.00 88.12 72 ASP A O 1
ATOM 585 N N . ASP A 1 73 ? 6.458 -16.569 -23.926 1.00 80.00 73 ASP A N 1
ATOM 586 C CA . ASP A 1 73 ? 7.891 -16.246 -24.011 1.00 80.00 73 ASP A CA 1
ATOM 587 C C . ASP A 1 73 ? 8.398 -15.332 -22.870 1.00 80.00 73 ASP A C 1
ATOM 589 O O . ASP A 1 73 ? 9.601 -15.015 -22.846 1.00 80.00 73 ASP A O 1
ATOM 593 N N . LEU A 1 74 ? 7.485 -14.860 -22.005 1.00 78.25 74 LEU A N 1
ATOM 594 C CA . LEU A 1 74 ? 7.728 -13.952 -20.872 1.00 78.25 74 LEU A CA 1
ATOM 595 C C . LEU A 1 74 ? 8.319 -14.701 -19.671 1.00 78.25 74 LEU A C 1
ATOM 597 O O . LEU A 1 74 ? 9.345 -14.206 -19.153 1.00 78.25 74 LEU A O 1
#

Foldseek 3Di:
DDDDDDDDDDPVVVVVLVVVCVVVVHPDSVRVVVVVVVVVVVDDDPVRVVVVVVVVVVCVVVVVDDDDPDPVRD

InterPro domains:
  IPR010985 Ribbon-helix-helix [SSF47598] (4-39)

pLDDT: mean 90.18, std 5.22, range [67.44, 96.81]

Sequence (74 aa):
MRQVLSISMPGQLISKVKERIENRGFKSVSDYIKFLIKEDDDFLTDDEILTAVKEADRDYKLGKLKVLKSLDDL

Organism: NCBI:txid1618638

Secondary structure (DSSP, 8-state):
----------HHHHHHHHHHHHHTT-S-HHHHHHHHHHHHHHSPPHHHHHHHHHHHHHHHHTT-PPPPSSGGG-

Radius of gyration: 21.04 Å; chains: 1; bounding box: 36×32×57 Å